Protein AF-A0A9X3XWA2-F1 (afdb_monomer_lite)

Radius of gyration: 14.16 Å; chains: 1; bounding box: 27×24×42 Å

Organism: Enterococcus faecium (NCBI:txid1352)

pLDDT: mean 74.91, std 10.36, range [45.88, 86.75]

Structure (mmCIF, N/CA/C/O backbone):
data_AF-A0A9X3XWA2-F1
#
_entry.id   AF-A0A9X3XWA2-F1
#
loop_
_atom_site.group_PDB
_atom_site.id
_atom_site.type_symbol
_atom_site.label_atom_id
_atom_site.label_alt_id
_atom_site.label_comp_id
_atom_site.label_asym_id
_atom_site.label_entity_id
_atom_site.label_seq_id
_atom_site.pdbx_PDB_ins_code
_atom_site.Cartn_x
_atom_site.Cartn_y
_atom_site.Cartn_z
_atom_site.occupancy
_atom_site.B_iso_or_equiv
_atom_site.auth_seq_id
_atom_site.auth_comp_id
_atom_site.auth_asym_id
_atom_site.auth_atom_id
_atom_site.pdbx_PDB_model_num
ATOM 1 N N . HIS A 1 1 ? 7.206 -4.119 22.746 1.00 45.88 1 HIS A N 1
ATOM 2 C CA . HIS A 1 1 ? 6.179 -5.006 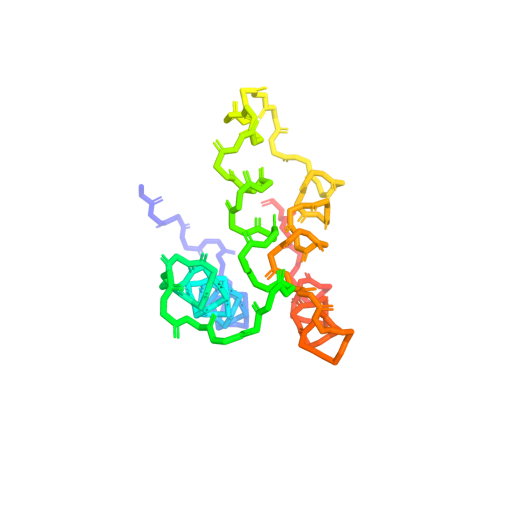23.330 1.00 45.88 1 HIS A CA 1
ATOM 3 C C . HIS A 1 1 ? 4.906 -4.872 22.504 1.00 45.88 1 HIS A C 1
ATOM 5 O O . HIS A 1 1 ? 4.515 -3.744 22.234 1.00 45.88 1 HIS A O 1
ATOM 11 N N . PHE A 1 2 ? 4.305 -5.976 22.053 1.00 48.06 2 PHE A N 1
ATOM 12 C CA . PHE A 1 2 ? 2.972 -5.955 21.442 1.00 48.06 2 PHE A CA 1
ATOM 13 C C . PHE A 1 2 ? 1.960 -5.902 22.590 1.00 48.06 2 PHE A C 1
ATOM 15 O O . PHE A 1 2 ? 1.865 -6.852 23.357 1.00 48.06 2 PHE A O 1
ATOM 22 N N . ASN A 1 3 ? 1.277 -4.774 22.776 1.00 61.22 3 ASN A N 1
ATOM 23 C CA . ASN A 1 3 ? 0.429 -4.511 23.949 1.00 61.22 3 ASN A CA 1
ATOM 24 C C . ASN A 1 3 ? -0.984 -5.123 23.849 1.00 61.22 3 ASN A C 1
ATOM 26 O O . ASN A 1 3 ? -1.864 -4.733 24.608 1.00 61.22 3 ASN A O 1
ATOM 30 N N . GLY A 1 4 ? -1.220 -6.042 22.904 1.00 58.72 4 GLY A N 1
ATOM 31 C CA . GLY A 1 4 ? -2.499 -6.746 22.754 1.00 58.72 4 GLY A CA 1
ATOM 32 C C . GLY A 1 4 ? -3.692 -5.866 22.358 1.00 58.72 4 GLY A C 1
ATOM 33 O O . GLY A 1 4 ? -4.810 -6.364 22.319 1.00 58.72 4 GLY A O 1
ATOM 34 N N . SER A 1 5 ? -3.489 -4.581 22.042 1.00 67.94 5 SER A N 1
ATOM 35 C CA . SER A 1 5 ? -4.584 -3.652 21.721 1.00 67.94 5 SER A CA 1
ATOM 36 C C . SER A 1 5 ? -5.204 -3.874 20.339 1.00 67.94 5 SER A C 1
ATOM 38 O O . SER A 1 5 ? -6.263 -3.322 20.041 1.00 67.94 5 SER A O 1
ATOM 40 N N . LEU A 1 6 ? -4.540 -4.654 19.482 1.00 73.12 6 LEU A N 1
ATOM 41 C CA . LEU A 1 6 ? -4.990 -4.929 18.125 1.00 73.12 6 LEU A CA 1
ATOM 42 C C . LEU A 1 6 ? -5.823 -6.208 18.100 1.00 73.12 6 LEU A C 1
ATOM 44 O O . LEU A 1 6 ? -5.343 -7.282 18.453 1.00 73.12 6 LEU A O 1
ATOM 48 N N . ASN A 1 7 ? -7.059 -6.097 17.623 1.00 81.81 7 ASN A N 1
ATOM 49 C CA . ASN A 1 7 ? -7.911 -7.252 17.377 1.00 81.81 7 ASN A CA 1
ATOM 50 C C . ASN A 1 7 ? -7.457 -8.038 16.131 1.00 81.81 7 ASN A C 1
ATOM 52 O O . ASN A 1 7 ? -6.687 -7.553 15.298 1.00 81.81 7 ASN A O 1
ATOM 56 N N . GLU A 1 8 ? -7.981 -9.252 15.965 1.00 81.94 8 GLU A N 1
ATOM 57 C CA . GLU A 1 8 ? -7.621 -10.152 14.860 1.00 81.94 8 GLU A CA 1
ATOM 58 C C . GLU A 1 8 ? -7.781 -9.512 13.473 1.00 81.94 8 GLU A C 1
ATOM 60 O O . GLU A 1 8 ? -6.937 -9.701 12.594 1.00 81.94 8 GLU A O 1
ATOM 65 N N . LYS A 1 9 ? -8.830 -8.703 13.270 1.00 82.31 9 LYS A N 1
ATOM 66 C CA . LYS A 1 9 ? -9.068 -8.012 11.992 1.00 82.31 9 LYS A CA 1
ATOM 67 C C . LYS A 1 9 ? -7.984 -6.974 11.719 1.00 82.31 9 LYS A C 1
ATOM 69 O O . LYS A 1 9 ? -7.494 -6.901 10.591 1.00 82.31 9 LYS A O 1
ATOM 74 N N . GLN A 1 10 ? -7.586 -6.214 12.739 1.00 78.38 10 GLN A N 1
ATOM 75 C CA . GLN A 1 10 ? -6.509 -5.232 12.636 1.00 78.38 10 GLN A CA 1
ATOM 76 C C . GLN A 1 10 ? -5.168 -5.908 12.345 1.00 78.38 10 GLN A C 1
ATOM 78 O O . GLN A 1 10 ? -4.427 -5.455 11.471 1.00 78.38 10 GLN A O 1
ATOM 83 N N . ILE A 1 11 ? -4.885 -7.035 13.005 1.00 81.50 11 ILE A N 1
ATOM 84 C CA . ILE A 1 11 ? -3.678 -7.836 12.767 1.00 81.50 11 ILE A CA 1
ATOM 85 C C . ILE A 1 11 ? -3.641 -8.328 11.316 1.00 81.50 11 ILE A C 1
ATOM 87 O O . ILE A 1 11 ? -2.668 -8.077 10.604 1.00 81.50 11 ILE A O 1
ATOM 91 N N . GLN A 1 12 ? -4.714 -8.959 10.833 1.00 82.12 12 GLN A N 1
ATOM 92 C CA . GLN A 1 12 ? -4.779 -9.453 9.455 1.00 82.12 12 GLN A CA 1
ATOM 93 C C . GLN A 1 12 ? -4.631 -8.333 8.423 1.00 82.12 12 GLN A C 1
ATOM 95 O O . GLN A 1 12 ? -3.958 -8.500 7.406 1.00 82.12 12 GLN A O 1
ATOM 100 N N . ALA A 1 13 ? -5.262 -7.186 8.660 1.00 80.94 13 ALA A N 1
ATOM 101 C CA . ALA A 1 13 ? -5.173 -6.047 7.762 1.00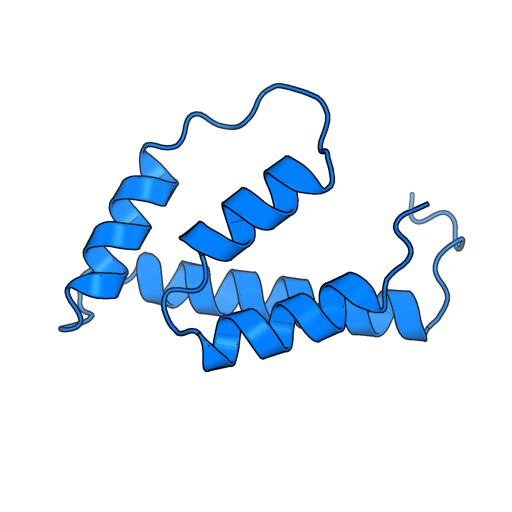 80.94 13 ALA A CA 1
ATOM 102 C C . ALA A 1 13 ? -3.761 -5.431 7.755 1.00 80.94 13 ALA A C 1
ATOM 104 O O . ALA A 1 13 ? -3.240 -5.127 6.681 1.00 80.94 13 ALA A O 1
ATOM 105 N N . ASN A 1 14 ? -3.097 -5.341 8.911 1.00 80.56 14 ASN A N 1
ATOM 106 C CA . ASN A 1 14 ? -1.700 -4.907 8.997 1.00 80.56 14 ASN A CA 1
ATOM 107 C C . ASN A 1 14 ? -0.760 -5.868 8.255 1.00 80.56 14 ASN A C 1
ATOM 109 O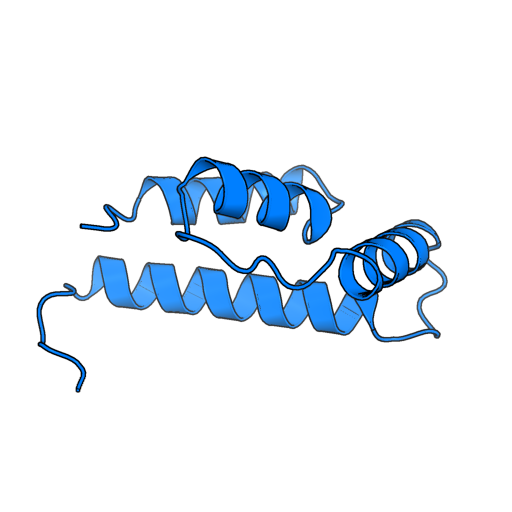 O . ASN A 1 14 ? 0.089 -5.413 7.491 1.00 80.56 14 ASN A O 1
ATOM 113 N N . ILE A 1 15 ? -0.954 -7.183 8.399 1.00 84.94 15 ILE A N 1
ATOM 114 C CA . ILE A 1 15 ? -0.176 -8.200 7.672 1.00 84.94 15 ILE A CA 1
ATOM 115 C C . ILE A 1 15 ? -0.383 -8.065 6.158 1.00 84.94 15 ILE A C 1
ATOM 117 O O . ILE A 1 15 ? 0.589 -8.032 5.406 1.00 84.94 15 ILE A O 1
ATOM 121 N N . LYS A 1 16 ? -1.632 -7.924 5.692 1.00 84.38 16 LYS A N 1
ATOM 122 C CA . LYS A 1 16 ? -1.944 -7.741 4.261 1.00 84.38 16 LYS A CA 1
ATOM 123 C C . LYS A 1 16 ? -1.306 -6.476 3.692 1.00 84.38 16 LYS A C 1
ATOM 125 O O . LYS A 1 16 ? -0.782 -6.497 2.580 1.00 84.38 16 LYS A O 1
ATOM 130 N N . MET A 1 17 ? -1.331 -5.385 4.454 1.00 83.69 17 MET A N 1
ATOM 131 C CA . MET A 1 17 ? -0.676 -4.139 4.072 1.00 83.69 17 MET A CA 1
ATOM 132 C C . MET A 1 17 ? 0.842 -4.302 3.985 1.00 83.69 17 MET A C 1
ATOM 134 O O . MET A 1 17 ? 1.431 -3.914 2.978 1.00 83.69 17 MET A O 1
ATOM 138 N N . ALA A 1 18 ? 1.461 -4.905 5.002 1.00 82.44 18 ALA A N 1
ATOM 139 C CA . ALA A 1 18 ? 2.900 -5.140 5.040 1.00 82.44 18 ALA A CA 1
ATOM 140 C C . ALA A 1 18 ? 3.352 -6.020 3.867 1.00 82.44 18 ALA A C 1
ATOM 142 O O . ALA A 1 18 ? 4.278 -5.652 3.151 1.00 82.44 18 ALA A O 1
ATOM 143 N N . ALA A 1 19 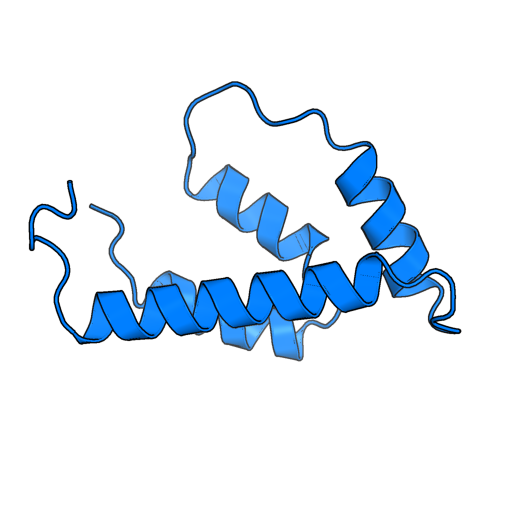? 2.645 -7.123 3.604 1.00 85.81 19 ALA A N 1
ATOM 144 C CA . ALA A 1 19 ? 2.924 -8.005 2.473 1.00 85.81 19 ALA A CA 1
ATOM 145 C C . ALA A 1 19 ? 2.818 -7.272 1.124 1.00 85.81 19 ALA A C 1
ATOM 147 O O . ALA A 1 19 ? 3.678 -7.429 0.259 1.00 85.81 19 ALA A O 1
ATOM 148 N N . GLY A 1 20 ? 1.795 -6.426 0.954 1.00 82.31 20 GLY A N 1
ATOM 149 C CA . GLY A 1 20 ? 1.637 -5.604 -0.245 1.00 82.31 20 GLY A CA 1
ATOM 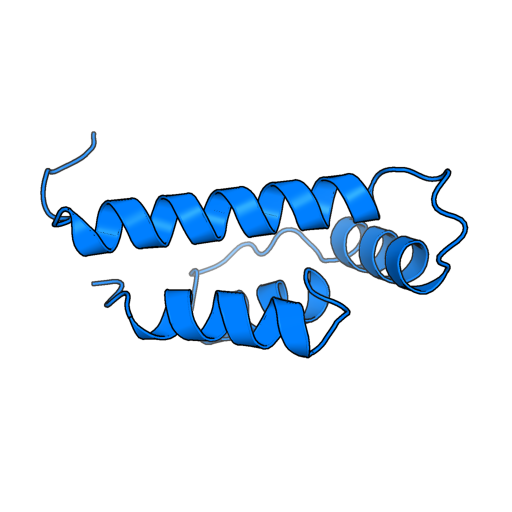150 C C . GLY A 1 20 ? 2.782 -4.609 -0.435 1.00 82.31 20 GLY A C 1
ATOM 151 O O . GLY A 1 20 ? 3.294 -4.476 -1.544 1.00 82.31 20 GLY A O 1
ATOM 152 N N . ILE A 1 21 ? 3.201 -3.935 0.641 1.00 84.06 21 ILE A N 1
ATOM 153 C CA . ILE A 1 21 ? 4.321 -2.983 0.618 1.00 84.06 21 ILE A CA 1
ATOM 154 C C . ILE A 1 21 ? 5.630 -3.702 0.282 1.00 84.06 21 ILE A C 1
ATOM 156 O O . ILE A 1 21 ? 6.378 -3.206 -0.555 1.00 84.06 21 ILE A O 1
ATOM 160 N N . ILE A 1 22 ? 5.894 -4.865 0.886 1.00 83.94 22 ILE A N 1
ATOM 161 C CA . ILE A 1 22 ? 7.099 -5.663 0.615 1.00 83.94 22 ILE A CA 1
ATOM 162 C C . ILE A 1 22 ? 7.141 -6.072 -0.859 1.00 83.94 22 ILE A C 1
ATOM 164 O O . ILE A 1 22 ? 8.128 -5.794 -1.527 1.00 83.94 22 ILE A O 1
ATOM 168 N N . ASN A 1 23 ? 6.051 -6.622 -1.399 1.00 82.31 23 ASN A N 1
ATOM 169 C CA . ASN A 1 23 ? 5.983 -7.043 -2.802 1.00 82.31 23 ASN A CA 1
ATOM 170 C C . ASN A 1 23 ? 6.158 -5.854 -3.769 1.00 82.31 23 ASN A C 1
ATOM 172 O O . ASN A 1 23 ? 6.897 -5.930 -4.751 1.00 82.31 23 ASN A O 1
ATOM 176 N N . ALA A 1 24 ? 5.518 -4.718 -3.476 1.00 77.56 24 ALA A N 1
ATOM 177 C CA . ALA A 1 24 ? 5.688 -3.498 -4.260 1.00 77.56 24 ALA A CA 1
ATOM 178 C C . ALA A 1 24 ? 7.133 -2.971 -4.207 1.00 77.56 24 ALA A C 1
ATOM 180 O O . ALA A 1 24 ? 7.687 -2.572 -5.232 1.00 77.56 24 ALA A O 1
ATOM 181 N N . ALA A 1 25 ? 7.760 -3.010 -3.029 1.00 76.62 25 ALA A N 1
ATOM 182 C CA . ALA A 1 25 ? 9.143 -2.597 -2.834 1.00 76.62 25 ALA A CA 1
ATOM 183 C C . ALA A 1 25 ? 10.135 -3.544 -3.522 1.00 76.62 25 ALA A C 1
ATOM 185 O O . ALA A 1 25 ? 11.095 -3.072 -4.125 1.00 76.62 25 ALA A O 1
ATOM 186 N N . GLU A 1 26 ? 9.903 -4.856 -3.480 1.00 77.69 26 GLU A N 1
ATOM 187 C CA . GLU A 1 26 ? 10.684 -5.852 -4.217 1.00 77.69 26 GLU A CA 1
ATOM 188 C C . GLU A 1 26 ? 10.640 -5.562 -5.716 1.00 77.69 26 GLU A C 1
ATOM 190 O O . GLU A 1 26 ? 11.687 -5.349 -6.326 1.00 77.69 26 GLU A O 1
ATOM 195 N N . LYS A 1 27 ? 9.440 -5.413 -6.289 1.00 73.94 27 LYS A N 1
ATOM 196 C CA . LYS A 1 27 ? 9.260 -5.056 -7.706 1.00 73.94 27 LYS A CA 1
ATOM 197 C C . LYS A 1 27 ? 9.940 -3.744 -8.087 1.00 73.94 27 LYS A C 1
ATOM 199 O O . LYS A 1 27 ? 10.465 -3.633 -9.184 1.00 73.94 27 LYS A O 1
ATOM 204 N N . ALA A 1 28 ? 9.956 -2.760 -7.192 1.00 70.44 28 ALA A N 1
ATOM 205 C CA . ALA A 1 28 ? 10.642 -1.492 -7.425 1.00 70.44 28 ALA A CA 1
ATOM 206 C C . ALA A 1 28 ? 12.176 -1.571 -7.255 1.00 70.44 28 ALA A C 1
ATOM 208 O O . ALA A 1 28 ? 12.884 -0.701 -7.763 1.00 70.44 28 ALA A O 1
ATOM 209 N N . ARG A 1 29 ? 12.708 -2.568 -6.525 1.00 66.81 29 ARG A N 1
ATOM 210 C CA . ARG A 1 29 ? 14.156 -2.762 -6.301 1.00 66.81 29 ARG A CA 1
ATOM 211 C C . ARG A 1 29 ? 14.838 -3.561 -7.404 1.00 66.81 29 ARG A C 1
ATOM 213 O O . ARG A 1 29 ? 16.023 -3.322 -7.642 1.00 66.81 29 ARG A O 1
ATOM 220 N N . PHE A 1 30 ? 14.148 -4.506 -8.040 1.00 62.78 30 PHE A N 1
ATOM 221 C CA . PHE A 1 30 ? 14.742 -5.296 -9.116 1.00 62.78 30 PHE A CA 1
ATOM 222 C C . PHE A 1 30 ? 14.975 -4.405 -10.342 1.00 62.78 30 PHE A C 1
ATOM 224 O O . PHE A 1 30 ? 14.048 -3.983 -11.019 1.00 62.78 30 PHE A O 1
ATOM 231 N N . ARG A 1 31 ? 16.244 -4.089 -10.622 1.00 53.69 31 ARG A N 1
ATOM 232 C CA . ARG A 1 31 ? 16.649 -3.300 -11.800 1.00 53.69 31 ARG A CA 1
ATOM 233 C C . ARG A 1 31 ? 16.304 -3.990 -13.125 1.00 53.69 31 ARG A C 1
ATOM 235 O O . ARG A 1 31 ? 16.222 -3.305 -14.141 1.00 53.69 31 ARG A O 1
ATOM 242 N N . ASP A 1 32 ? 16.052 -5.295 -13.070 1.00 53.19 32 ASP A N 1
ATOM 243 C CA . ASP A 1 32 ? 15.746 -6.160 -14.210 1.00 53.19 32 ASP A CA 1
ATOM 244 C C . ASP A 1 32 ? 14.256 -6.182 -14.579 1.00 53.19 32 ASP A C 1
ATOM 246 O O . ASP A 1 32 ? 13.854 -6.935 -15.461 1.00 53.19 32 ASP A O 1
ATOM 250 N N . THR A 1 33 ? 13.400 -5.367 -13.943 1.00 61.88 33 THR A N 1
ATOM 251 C CA . THR A 1 33 ? 12.046 -5.193 -14.485 1.00 61.88 33 THR A CA 1
ATOM 252 C C . THR A 1 33 ? 12.137 -4.395 -15.785 1.00 61.88 33 THR A C 1
ATOM 254 O O . THR A 1 33 ? 12.619 -3.264 -15.763 1.00 61.88 33 THR A O 1
ATOM 257 N N . GLU A 1 34 ? 11.607 -4.905 -16.896 1.00 63.81 34 GLU A N 1
ATOM 258 C CA . GLU A 1 34 ? 11.441 -4.116 -18.135 1.00 63.81 34 GLU A CA 1
ATOM 259 C C . GLU A 1 34 ? 10.477 -2.926 -17.956 1.00 63.81 34 GLU A C 1
ATOM 261 O O . GLU A 1 34 ? 10.431 -2.008 -18.772 1.00 63.81 34 GLU A O 1
ATOM 266 N N . ASP A 1 35 ? 9.712 -2.912 -16.863 1.00 75.12 35 ASP A N 1
ATOM 267 C CA . ASP A 1 35 ? 8.711 -1.893 -16.579 1.00 75.12 35 ASP A CA 1
ATOM 268 C C . ASP A 1 35 ? 9.352 -0.613 -15.996 1.00 75.12 35 ASP A C 1
ATOM 270 O O . ASP A 1 35 ? 9.620 -0.479 -14.796 1.00 75.12 35 ASP A O 1
ATOM 274 N N . GLU A 1 36 ? 9.576 0.366 -16.877 1.00 77.69 36 GLU A N 1
ATOM 275 C CA . GLU A 1 36 ? 10.119 1.698 -16.565 1.00 77.69 36 GLU A CA 1
ATOM 276 C C . GLU A 1 36 ? 9.347 2.441 -15.460 1.00 77.69 36 GLU A C 1
ATOM 278 O O . GLU A 1 36 ? 9.912 3.273 -14.737 1.00 77.69 36 GLU A O 1
ATOM 283 N N . ILE A 1 37 ? 8.061 2.126 -15.261 1.00 79.31 37 ILE A N 1
ATOM 284 C CA . ILE A 1 37 ? 7.258 2.729 -14.194 1.00 79.31 37 ILE A CA 1
ATOM 285 C C . ILE A 1 37 ? 7.806 2.303 -12.828 1.00 79.31 37 ILE A C 1
ATOM 287 O O . ILE A 1 37 ? 7.942 3.148 -11.937 1.00 79.31 37 ILE A O 1
ATOM 291 N N . PHE A 1 38 ? 8.166 1.029 -12.651 1.00 74.94 38 PHE A N 1
ATOM 292 C CA . PHE A 1 38 ? 8.716 0.536 -11.385 1.00 74.94 38 PHE A CA 1
ATOM 293 C C . PHE A 1 38 ? 10.120 1.082 -11.121 1.00 74.94 38 PHE A C 1
ATOM 295 O O . PHE A 1 38 ? 10.386 1.505 -9.993 1.00 74.94 38 PHE A O 1
ATOM 302 N N . LYS A 1 39 ? 10.971 1.208 -12.150 1.00 76.94 39 LYS A N 1
ATOM 303 C CA . LYS A 1 39 ? 12.293 1.856 -12.024 1.00 76.94 39 LYS A CA 1
ATOM 304 C C . LYS A 1 39 ? 12.176 3.302 -11.542 1.00 76.94 39 LYS A C 1
ATOM 306 O O . LYS A 1 39 ? 12.847 3.706 -10.588 1.00 76.94 39 LYS A O 1
ATOM 311 N N . LYS A 1 40 ? 11.277 4.086 -12.152 1.00 80.62 40 LYS A N 1
ATOM 312 C CA . LYS A 1 40 ? 11.032 5.482 -11.757 1.00 80.62 40 LYS A CA 1
ATOM 313 C C . LYS A 1 40 ? 10.560 5.580 -10.305 1.00 80.62 40 LYS A C 1
ATOM 315 O O . LYS A 1 40 ? 11.053 6.424 -9.557 1.00 80.62 40 LYS A O 1
ATOM 320 N N . ARG A 1 41 ? 9.637 4.709 -9.883 1.00 77.19 41 ARG A N 1
ATOM 321 C CA . ARG A 1 41 ? 9.136 4.677 -8.498 1.00 77.19 41 ARG A CA 1
ATOM 322 C C . ARG A 1 41 ? 10.206 4.239 -7.500 1.00 77.19 41 ARG A C 1
ATOM 324 O O . ARG A 1 41 ? 10.327 4.879 -6.460 1.00 77.19 41 ARG A O 1
ATOM 331 N N . GLY A 1 42 ? 11.025 3.241 -7.829 1.00 77.44 42 GLY A N 1
ATOM 332 C CA . GLY A 1 42 ? 12.161 2.818 -7.007 1.00 77.44 42 GLY A CA 1
ATOM 333 C C . GLY A 1 42 ? 13.157 3.953 -6.752 1.00 77.44 42 GLY A C 1
ATOM 334 O O . GLY A 1 42 ? 13.561 4.178 -5.611 1.00 77.44 42 GLY A O 1
ATOM 335 N N . ASN A 1 43 ? 13.479 4.740 -7.784 1.00 78.12 43 ASN A N 1
ATOM 336 C CA . ASN A 1 43 ? 14.338 5.920 -7.6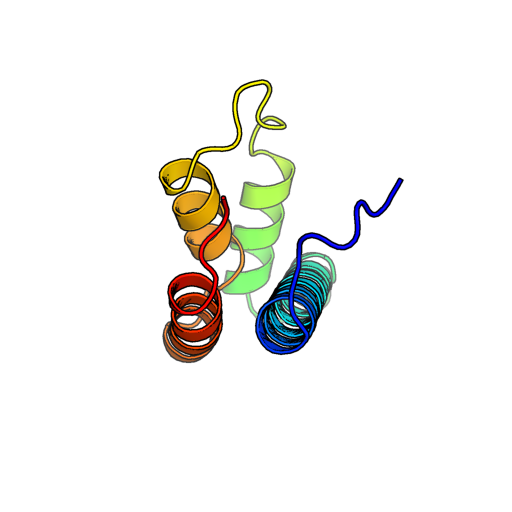48 1.00 78.12 43 ASN A CA 1
ATOM 337 C C . ASN A 1 43 ? 13.713 7.006 -6.760 1.00 78.12 43 ASN A C 1
ATOM 339 O O . ASN A 1 43 ? 14.402 7.567 -5.909 1.00 78.12 43 ASN A O 1
ATOM 343 N N . ILE A 1 44 ? 12.411 7.275 -6.910 1.00 79.25 44 ILE A N 1
ATOM 344 C CA . ILE A 1 44 ? 11.701 8.226 -6.041 1.00 79.25 44 ILE A CA 1
ATOM 345 C C . ILE A 1 44 ? 11.732 7.742 -4.589 1.00 79.25 44 ILE A C 1
ATOM 347 O O . ILE A 1 44 ? 12.082 8.519 -3.709 1.00 79.25 44 ILE A O 1
ATOM 351 N N . LEU A 1 45 ? 11.441 6.465 -4.326 1.00 77.25 45 LEU A N 1
ATOM 352 C CA . LEU A 1 45 ? 11.472 5.890 -2.976 1.00 77.25 45 LEU A CA 1
ATOM 353 C C . LEU A 1 45 ? 12.865 5.976 -2.337 1.00 77.25 45 LEU A C 1
ATOM 355 O O . LEU A 1 45 ? 12.971 6.260 -1.148 1.00 77.25 45 LEU A O 1
ATOM 359 N N . LYS A 1 46 ? 13.933 5.780 -3.120 1.00 76.06 46 LYS A N 1
ATOM 360 C CA . LYS A 1 46 ? 15.323 5.899 -2.653 1.00 76.06 46 LYS A CA 1
ATOM 361 C C . LYS A 1 46 ? 15.705 7.340 -2.297 1.00 76.06 46 LYS A C 1
ATOM 363 O O . LYS A 1 46 ? 16.449 7.550 -1.343 1.00 76.06 46 LYS A O 1
ATOM 368 N N . ASN A 1 47 ? 15.202 8.305 -3.067 1.00 71.38 47 ASN A N 1
ATOM 369 C CA . ASN A 1 47 ? 15.523 9.728 -2.926 1.00 71.38 47 ASN A CA 1
ATOM 370 C C . ASN A 1 47 ? 14.527 10.488 -2.040 1.00 71.38 47 ASN A C 1
ATOM 372 O O . ASN A 1 47 ? 14.760 11.647 -1.710 1.00 71.38 47 ASN A O 1
ATOM 376 N N . THR A 1 48 ? 13.420 9.855 -1.650 1.00 69.00 48 THR A N 1
ATOM 377 C CA . THR A 1 48 ? 12.510 10.405 -0.648 1.00 69.00 48 THR A CA 1
ATOM 378 C C . THR A 1 48 ? 13.256 10.381 0.678 1.00 69.00 48 THR A C 1
ATOM 380 O O . THR A 1 48 ? 13.477 9.313 1.252 1.00 69.00 48 THR A O 1
ATOM 383 N N . SER A 1 49 ? 13.691 11.554 1.141 1.00 57.91 49 SER A N 1
ATOM 384 C CA . SER A 1 49 ? 14.336 11.742 2.438 1.00 57.91 49 SER A CA 1
ATOM 385 C C . SER A 1 49 ? 13.560 10.963 3.495 1.00 57.91 49 SER A C 1
ATOM 387 O O . SER A 1 49 ? 12.350 11.165 3.629 1.00 57.91 49 SER A O 1
ATOM 389 N N . ARG A 1 50 ? 14.234 10.043 4.208 1.00 60.59 50 ARG A N 1
ATOM 390 C CA . ARG A 1 50 ? 13.626 9.270 5.301 1.00 60.59 50 ARG A CA 1
ATOM 391 C C . ARG A 1 50 ? 12.875 10.258 6.183 1.00 60.59 50 ARG A C 1
ATOM 393 O O . ARG A 1 50 ? 13.500 11.143 6.758 1.00 60.59 50 ARG A O 1
ATOM 400 N N . LEU A 1 51 ? 11.547 10.144 6.196 1.00 53.06 51 LEU A N 1
ATOM 401 C CA . LEU A 1 51 ? 10.633 11.068 6.859 1.00 53.06 51 LEU A CA 1
ATOM 402 C C . LEU A 1 51 ? 10.923 11.071 8.365 1.00 53.06 51 LEU A C 1
ATOM 404 O O . LEU A 1 51 ? 10.286 10.354 9.128 1.00 53.06 51 LEU A O 1
ATOM 408 N N . GLY A 1 52 ? 11.889 11.880 8.794 1.00 54.91 52 GLY A N 1
ATOM 409 C CA . GLY A 1 52 ? 11.987 12.330 10.170 1.00 54.91 52 GLY A CA 1
ATOM 410 C C . GLY A 1 52 ? 10.730 13.137 10.472 1.00 54.91 52 GLY A C 1
ATOM 411 O O . GLY A 1 52 ? 10.403 14.091 9.763 1.00 54.91 52 GLY A O 1
ATOM 412 N N . GLY A 1 53 ? 9.967 12.699 11.466 1.00 61.28 53 GLY A N 1
ATOM 413 C CA . GLY A 1 53 ? 8.748 13.365 11.908 1.00 61.28 53 GLY A CA 1
ATOM 414 C C . GLY A 1 53 ? 7.574 12.412 12.083 1.00 61.28 53 GLY A C 1
ATOM 415 O O . GLY A 1 53 ? 7.590 11.270 11.630 1.00 61.28 53 GLY A O 1
ATOM 416 N N . THR A 1 54 ? 6.535 12.914 12.742 1.00 60.88 54 THR A N 1
ATOM 417 C CA . THR A 1 54 ? 5.341 12.155 13.119 1.00 60.88 54 THR A CA 1
ATOM 418 C C . THR A 1 54 ? 4.725 11.449 11.910 1.00 60.88 54 THR A C 1
ATOM 420 O O . THR A 1 54 ? 4.467 12.075 10.874 1.00 60.88 54 THR A O 1
ATOM 423 N N . GLN A 1 55 ? 4.497 10.140 12.038 1.00 67.56 55 GLN A N 1
ATOM 424 C CA . GLN A 1 55 ? 3.777 9.343 11.049 1.00 67.56 55 GLN A CA 1
ATOM 425 C C . GLN A 1 55 ? 2.305 9.764 11.057 1.00 67.56 55 GLN A C 1
ATOM 427 O O . GLN A 1 55 ? 1.541 9.400 11.945 1.00 67.56 55 GLN A O 1
ATOM 432 N N . THR A 1 56 ? 1.906 10.577 10.081 1.00 76.38 56 THR A N 1
ATOM 433 C CA . THR A 1 56 ? 0.510 10.991 9.904 1.00 76.38 56 THR A CA 1
ATOM 434 C C . THR A 1 56 ? -0.170 10.143 8.832 1.00 76.38 56 THR A C 1
ATOM 436 O O . THR A 1 56 ? 0.480 9.646 7.909 1.00 76.38 56 THR A O 1
ATOM 439 N N . LYS A 1 57 ? -1.507 10.038 8.886 1.00 76.94 57 LYS A N 1
ATOM 440 C CA . LYS A 1 57 ? -2.302 9.373 7.834 1.00 76.94 57 LYS A CA 1
ATOM 441 C C . LYS A 1 57 ? -2.001 9.935 6.439 1.00 76.94 57 LYS A C 1
ATOM 443 O O . LYS A 1 57 ? -1.938 9.173 5.482 1.00 76.94 57 LYS A O 1
ATOM 448 N N . LYS A 1 58 ? -1.759 11.247 6.324 1.00 80.81 58 LYS A N 1
ATOM 449 C CA . LYS A 1 58 ? -1.400 11.906 5.059 1.00 80.81 58 LYS A CA 1
ATOM 450 C C . LYS A 1 58 ? -0.068 11.394 4.500 1.00 80.81 58 LYS A C 1
ATOM 452 O O . LYS A 1 58 ? -0.023 10.997 3.343 1.00 80.81 58 LYS A O 1
ATOM 457 N N . LYS A 1 59 ? 0.978 11.317 5.329 1.00 78.00 59 LYS A N 1
ATOM 458 C CA . LYS A 1 59 ? 2.284 10.772 4.917 1.00 78.00 59 LYS A CA 1
ATOM 459 C C . LYS A 1 59 ? 2.198 9.295 4.531 1.00 78.00 59 LYS A C 1
ATOM 461 O O . LYS A 1 59 ? 2.856 8.864 3.591 1.00 78.00 59 LYS A O 1
ATOM 466 N N . MET A 1 60 ? 1.355 8.525 5.222 1.00 79.81 60 MET A N 1
ATOM 467 C CA . MET A 1 60 ? 1.099 7.129 4.859 1.00 79.81 60 MET A CA 1
ATOM 468 C C . MET A 1 60 ? 0.419 7.021 3.487 1.00 79.81 60 MET A C 1
ATOM 470 O O . MET A 1 60 ? 0.818 6.200 2.669 1.00 79.81 60 MET A O 1
ATOM 474 N N . MET A 1 61 ? -0.561 7.882 3.199 1.00 82.25 61 MET A N 1
ATOM 475 C CA . MET A 1 61 ? -1.197 7.955 1.879 1.00 82.25 61 MET A CA 1
ATOM 476 C C . MET A 1 61 ? -0.198 8.345 0.782 1.00 82.25 61 MET A C 1
ATOM 478 O O . MET A 1 61 ? -0.137 7.673 -0.240 1.00 82.25 61 MET A O 1
ATOM 482 N N . GLU A 1 62 ? 0.627 9.369 1.010 1.00 82.88 62 GLU A N 1
ATOM 483 C CA . GLU A 1 62 ? 1.696 9.775 0.082 1.00 82.88 62 GLU A CA 1
ATOM 484 C C . GLU A 1 62 ? 2.673 8.622 -0.194 1.00 82.88 62 GLU A C 1
ATOM 486 O O . GLU A 1 62 ? 3.065 8.393 -1.336 1.00 82.88 62 GLU A O 1
ATOM 491 N N . PHE A 1 63 ? 3.013 7.833 0.827 1.00 81.81 63 PHE A N 1
ATOM 492 C CA . PHE A 1 63 ? 3.837 6.640 0.657 1.00 81.81 63 PHE A CA 1
ATOM 493 C C . PHE A 1 63 ? 3.149 5.562 -0.193 1.00 81.81 63 PHE A C 1
ATOM 495 O O . PHE A 1 63 ? 3.768 5.016 -1.106 1.00 81.81 63 PHE A O 1
ATOM 502 N N . LEU A 1 64 ? 1.868 5.269 0.056 1.00 84.81 64 LEU A N 1
ATOM 503 C CA . LEU A 1 64 ? 1.107 4.303 -0.746 1.00 84.81 64 LEU A CA 1
ATOM 504 C C . LEU A 1 64 ? 0.985 4.751 -2.212 1.00 84.81 64 LEU A C 1
ATOM 506 O O . LEU A 1 64 ? 1.067 3.926 -3.120 1.00 84.81 64 LEU A O 1
ATOM 510 N N . ASP A 1 65 ? 0.850 6.052 -2.460 1.00 83.19 65 ASP A N 1
ATOM 511 C CA . ASP A 1 65 ? 0.823 6.635 -3.804 1.00 83.19 65 ASP A CA 1
ATOM 512 C C . ASP A 1 65 ? 2.135 6.421 -4.569 1.00 83.19 65 ASP A C 1
ATOM 514 O O . ASP A 1 65 ? 2.130 6.244 -5.790 1.00 83.19 65 ASP A O 1
ATOM 518 N N . LEU A 1 66 ? 3.260 6.427 -3.854 1.00 82.44 66 LEU A N 1
ATOM 519 C CA . LEU A 1 66 ? 4.582 6.174 -4.417 1.00 82.44 66 LEU A CA 1
ATOM 520 C C . LEU A 1 66 ? 4.861 4.680 -4.602 1.00 82.44 66 LEU A C 1
ATOM 522 O O . LEU A 1 66 ? 5.418 4.293 -5.628 1.00 82.44 66 LEU A O 1
ATOM 526 N N . ALA A 1 67 ? 4.473 3.851 -3.634 1.00 80.94 67 ALA A N 1
ATOM 527 C CA . ALA A 1 67 ? 4.745 2.418 -3.642 1.00 80.94 67 ALA A CA 1
ATOM 528 C C . ALA A 1 67 ? 3.878 1.652 -4.656 1.00 80.94 67 ALA A C 1
ATOM 530 O O . ALA A 1 67 ? 4.350 0.692 -5.259 1.00 80.94 67 ALA A O 1
ATOM 531 N N . PHE A 1 68 ? 2.628 2.074 -4.879 1.00 84.69 68 PHE A N 1
ATOM 532 C CA . PHE A 1 68 ? 1.676 1.358 -5.731 1.00 84.69 68 PHE A CA 1
ATOM 533 C C . PHE A 1 68 ? 1.394 2.124 -7.035 1.00 84.69 68 PHE A C 1
ATOM 535 O O . PHE A 1 68 ? 0.476 2.947 -7.081 1.00 84.69 68 PHE A O 1
ATOM 542 N N . PRO A 1 69 ? 2.126 1.841 -8.133 1.00 77.06 69 PRO A N 1
ATOM 543 C CA . PRO A 1 69 ? 1.935 2.543 -9.403 1.00 77.06 69 PRO A CA 1
ATOM 544 C C . PRO A 1 69 ? 0.595 2.221 -10.075 1.00 77.06 69 PRO A C 1
ATOM 546 O O . PRO A 1 69 ? 0.047 3.048 -10.803 1.00 77.06 69 PRO A O 1
ATOM 549 N N . ARG A 1 70 ? 0.049 1.021 -9.842 1.00 82.75 70 ARG A N 1
ATOM 550 C CA . ARG A 1 70 ? -1.209 0.571 -10.443 1.00 82.75 70 ARG A CA 1
ATOM 551 C C . ARG A 1 70 ? -2.388 0.958 -9.560 1.00 82.75 70 ARG A C 1
ATOM 553 O O . ARG A 1 70 ? -2.464 0.571 -8.394 1.00 82.75 70 ARG A O 1
ATOM 560 N N . ARG A 1 71 ? -3.374 1.645 -10.148 1.00 84.56 71 ARG A N 1
ATOM 561 C CA . ARG A 1 71 ? -4.594 2.087 -9.446 1.00 84.56 71 ARG A CA 1
ATOM 562 C C . ARG A 1 71 ? -5.359 0.928 -8.798 1.00 84.56 71 ARG A C 1
ATOM 564 O O . ARG A 1 71 ? -5.884 1.097 -7.703 1.00 84.56 71 ARG A O 1
ATOM 571 N N . LYS A 1 72 ? -5.401 -0.243 -9.445 1.00 86.38 72 LYS A N 1
ATOM 572 C CA . LYS A 1 72 ? -6.056 -1.451 -8.913 1.00 86.38 72 LYS A CA 1
ATOM 573 C C . LYS A 1 72 ? -5.422 -1.903 -7.593 1.00 86.38 72 LYS A C 1
ATOM 575 O O . LYS A 1 72 ? -6.134 -2.069 -6.605 1.00 86.38 72 LYS A O 1
ATOM 580 N N . ASP A 1 73 ? -4.099 -2.030 -7.571 1.00 82.19 73 ASP A N 1
ATOM 581 C CA . ASP A 1 73 ? -3.344 -2.510 -6.407 1.00 82.19 73 ASP A CA 1
ATOM 582 C C . ASP A 1 73 ? -3.384 -1.480 -5.273 1.00 82.19 73 ASP A C 1
ATOM 584 O O . ASP A 1 73 ? -3.646 -1.815 -4.118 1.00 82.19 73 ASP A O 1
ATOM 588 N N . LYS A 1 74 ? -3.259 -0.196 -5.628 1.00 85.88 74 LYS A N 1
ATOM 589 C CA . LYS A 1 74 ? -3.447 0.922 -4.703 1.00 85.88 74 LYS A CA 1
ATOM 590 C C . LYS A 1 74 ? -4.826 0.882 -4.043 1.00 85.88 74 LYS A C 1
ATOM 592 O O . LYS A 1 74 ? -4.920 0.956 -2.824 1.00 85.88 74 LYS A O 1
ATOM 597 N N . ASN A 1 75 ? -5.901 0.723 -4.817 1.00 86.75 75 ASN A N 1
ATOM 598 C CA . ASN A 1 75 ? -7.261 0.652 -4.275 1.00 86.75 75 ASN A CA 1
ATOM 599 C C . ASN A 1 75 ? -7.445 -0.536 -3.320 1.00 86.75 75 ASN A C 1
ATOM 601 O O . ASN A 1 75 ? -8.111 -0.393 -2.295 1.00 86.75 75 ASN A O 1
ATOM 605 N N . ALA A 1 76 ? -6.843 -1.690 -3.624 1.00 85.00 76 ALA A N 1
ATOM 606 C CA . ALA A 1 76 ? -6.886 -2.853 -2.743 1.00 85.00 76 ALA A CA 1
ATOM 607 C C . ALA A 1 76 ? -6.243 -2.545 -1.380 1.00 85.00 76 ALA A C 1
ATOM 609 O O . ALA A 1 76 ? -6.850 -2.802 -0.340 1.00 85.00 76 ALA A O 1
ATOM 610 N N . ILE A 1 77 ? -5.067 -1.915 -1.377 1.00 85.12 77 ILE A N 1
ATOM 611 C CA . ILE A 1 77 ? -4.353 -1.558 -0.145 1.00 85.12 77 ILE A CA 1
ATOM 612 C C . ILE A 1 77 ? -5.038 -0.413 0.602 1.00 85.12 77 ILE A C 1
ATOM 614 O O . ILE A 1 77 ? -5.139 -0.461 1.825 1.00 85.12 77 ILE A O 1
ATOM 618 N N . LEU A 1 78 ? -5.596 0.572 -0.102 1.00 85.00 78 LEU A N 1
ATOM 619 C CA . LEU A 1 78 ? -6.388 1.639 0.513 1.00 85.00 78 LEU A CA 1
ATOM 620 C C . LEU A 1 78 ? -7.645 1.104 1.198 1.00 85.00 78 LEU A C 1
ATOM 622 O O . LEU A 1 78 ? -8.003 1.574 2.275 1.00 85.00 78 LEU A O 1
ATOM 626 N N . ASN A 1 79 ? -8.304 0.104 0.614 1.00 84.94 79 ASN A N 1
ATOM 627 C CA . ASN A 1 79 ? -9.446 -0.549 1.247 1.00 84.94 79 ASN A CA 1
ATOM 628 C C . ASN A 1 79 ? -9.047 -1.302 2.521 1.00 84.94 79 ASN A C 1
ATOM 630 O O . ASN A 1 79 ? -9.835 -1.354 3.461 1.00 84.94 79 ASN A O 1
ATOM 634 N N . VAL A 1 80 ? -7.835 -1.859 2.571 1.00 82.19 80 VAL A N 1
ATOM 635 C CA . VAL A 1 80 ? -7.272 -2.451 3.794 1.00 82.19 80 VAL A CA 1
ATOM 636 C C . VAL A 1 80 ? -6.933 -1.356 4.811 1.00 82.19 80 VAL A C 1
ATOM 638 O O . VAL A 1 80 ? -7.323 -1.467 5.968 1.00 82.19 80 VAL A O 1
ATOM 641 N N . PHE A 1 81 ? -6.305 -0.260 4.375 1.00 79.31 81 PHE A N 1
ATOM 642 C CA . PHE A 1 81 ? -5.959 0.883 5.226 1.00 79.31 81 PHE A CA 1
ATOM 643 C C . PHE A 1 81 ? -7.175 1.509 5.901 1.00 79.31 81 PHE A C 1
ATOM 645 O O . PHE A 1 81 ? -7.159 1.723 7.106 1.00 79.31 81 PHE A O 1
ATOM 652 N N . LYS A 1 82 ? -8.252 1.748 5.143 1.00 79.12 82 LYS A N 1
ATOM 653 C CA . LYS A 1 82 ? -9.507 2.316 5.659 1.00 79.12 82 LYS A CA 1
ATOM 654 C C . LYS A 1 82 ? -10.168 1.449 6.728 1.00 79.12 82 LYS A C 1
ATOM 656 O O . LYS A 1 82 ? -10.848 1.983 7.593 1.00 79.12 82 LYS A O 1
ATOM 661 N N . LYS A 1 83 ? -10.001 0.125 6.650 1.00 74.19 83 LYS A N 1
ATOM 662 C CA . LYS A 1 83 ? -10.584 -0.830 7.606 1.00 74.19 83 LYS A CA 1
ATOM 663 C C . LYS A 1 83 ? -9.799 -0.915 8.916 1.00 74.19 83 LYS A C 1
ATOM 665 O O . LYS A 1 83 ? -10.306 -1.494 9.871 1.00 74.19 83 LYS A O 1
ATOM 670 N N . ASN A 1 84 ? -8.602 -0.333 8.964 1.00 68.69 84 ASN A N 1
ATOM 671 C CA . ASN A 1 84 ? -7.819 -0.208 10.180 1.00 68.69 84 ASN A CA 1
ATOM 672 C C . ASN A 1 84 ? -8.030 1.172 10.799 1.00 68.69 84 ASN A C 1
ATOM 674 O O . ASN A 1 84 ? -7.554 2.183 10.283 1.00 68.69 84 ASN A O 1
ATOM 678 N N . GLU A 1 85 ? -8.689 1.216 11.956 1.00 60.47 85 GLU A N 1
ATOM 679 C CA . GLU A 1 85 ? -8.494 2.334 12.873 1.00 60.47 85 GLU A CA 1
ATOM 680 C C . GLU A 1 85 ? -7.107 2.186 13.503 1.00 60.47 85 GLU A C 1
ATOM 682 O O . GLU A 1 85 ? -6.891 1.339 14.369 1.00 60.47 85 GLU A O 1
ATOM 687 N N . TRP A 1 86 ? -6.156 2.988 13.021 1.00 58.38 86 TRP A N 1
ATOM 688 C CA . TRP A 1 86 ? -4.900 3.240 13.721 1.00 58.38 86 TRP A CA 1
ATOM 689 C C . TRP A 1 86 ? -5.246 4.187 14.876 1.00 58.38 86 TRP A C 1
ATOM 691 O O . TRP A 1 86 ? -5.451 5.380 14.633 1.00 58.38 86 TRP A O 1
ATOM 701 N N . ARG A 1 87 ? -5.443 3.628 16.074 1.00 50.81 87 ARG A N 1
ATOM 702 C CA . ARG A 1 87 ? -5.565 4.375 17.332 1.00 50.81 87 ARG A CA 1
ATOM 703 C C . ARG A 1 87 ? -4.205 4.469 18.002 1.00 50.81 87 ARG A C 1
ATOM 705 O O . ARG A 1 87 ? -3.487 3.445 17.974 1.00 50.81 87 ARG A O 1
#

Sequence (87 aa):
HFNGSLNEKQIQANIKMAAGIINAAEKARFRDTEDEIFKKRGNILKNTSRLGGTQTKKKMMEFLDLAFPRRKDKNAILNVFKKNEWR

Foldseek 3Di:
DPPPPDDPLQVVLVVVLVVLLVVLQVQLPPPPPPDVLSVVLVVCVVPPPPDDDDDDPVVVLVVLVSSDVDPVSSVVNVVSVVSDDPD

Secondary structure (DSSP, 8-state):
---S-S-HHHHHHHHHHHHHHHHHHHHHH-TT-S-HHHHHHHHHHHHS----S---HHHHHHHHHHH--SHHHHHHHHHHHHH----